Protein AF-A0A1F5BG27-F1 (afdb_monomer)

Secondar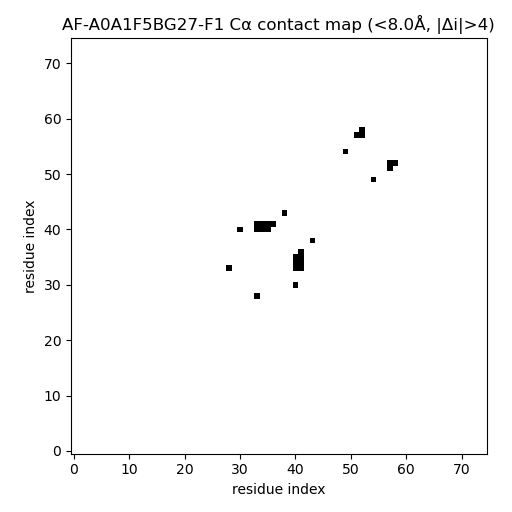y structure (DSSP, 8-state):
-HHHHHHHHHHHHHHHHHHHHHHHHSPPPPGGGGTTTSTTTSPPPP-TT--GGGSHHHHHHHHHHHHHHHHHHH-

Sequence (75 aa):
MAANFWRAWWAWLICFLATIVISLFTRKKPESELVGLVKGLTPRLTDEGIPWYKRPVFYAVLSLLVLIALNIAFW

Radius of gyration: 20.32 Å; Cα contacts (8 Å, |Δi|>4): 14; chains: 1; bounding box: 40×38×40 Å

pLDDT: mean 88.76, std 8.42, range [61.81, 98.0]

Solvent-accessible surface area (backbone atoms only — not comparable to full-atom values): 4705 Å² total; per-residue (Å²): 115,68,69,58,55,54,50,50,52,51,52,51,52,52,51,53,53,49,50,52,57,51,56,74,78,48,86,81,78,62,68,81,79,32,46,80,75,35,77,91,61,26,88,78,84,73,73,79,88,63,58,68,89,79,36,69,65,52,58,53,51,53,53,49,51,52,52,52,54,51,48,69,74,75,106

Foldseek 3Di:
DVVVVVVVVVVVVVVVVVCVVVVVVDDDDDLVVCAVPDPVSDDDDDPPPPDPVPDPVVVVVVVVVVVVVVVVVVD

Mean predicted aligned error: 7.51 Å

Structure (mmCIF, N/CA/C/O backbone):
data_AF-A0A1F5BG27-F1
#
_entry.id   AF-A0A1F5BG27-F1
#
loop_
_atom_site.group_PDB
_atom_site.id
_atom_site.type_symbol
_atom_site.label_atom_id
_atom_site.label_alt_id
_atom_site.label_comp_id
_atom_site.label_asym_id
_atom_site.label_entity_id
_atom_site.label_seq_id
_atom_site.pdbx_PDB_ins_code
_atom_site.Cartn_x
_atom_site.Cartn_y
_atom_site.Cartn_z
_atom_site.occupancy
_atom_site.B_iso_or_equiv
_atom_site.auth_seq_id
_atom_site.auth_comp_id
_atom_site.auth_asym_id
_atom_site.auth_atom_id
_atom_site.pdbx_PDB_model_num
ATOM 1 N N . MET A 1 1 ? 23.049 -12.773 4.275 1.00 61.81 1 MET A N 1
ATOM 2 C CA . MET A 1 1 ? 22.005 -11.769 3.954 1.00 61.81 1 MET A CA 1
ATOM 3 C C . MET A 1 1 ? 20.611 -12.383 3.779 1.00 61.81 1 MET A C 1
ATOM 5 O O . MET A 1 1 ? 19.680 -11.885 4.395 1.00 61.81 1 MET A O 1
ATOM 9 N N . ALA A 1 2 ? 20.456 -13.473 3.012 1.00 73.81 2 ALA A N 1
ATOM 10 C CA . ALA A 1 2 ? 19.152 -14.092 2.711 1.00 73.81 2 ALA A CA 1
ATOM 11 C C . ALA A 1 2 ? 18.322 -14.505 3.945 1.00 73.81 2 ALA A C 1
ATOM 13 O O . ALA A 1 2 ? 17.116 -14.278 3.980 1.00 73.81 2 ALA A O 1
ATOM 14 N N . ALA A 1 3 ? 18.966 -15.027 4.995 1.00 80.38 3 ALA A N 1
ATOM 15 C CA . ALA A 1 3 ? 18.272 -15.400 6.229 1.00 80.38 3 ALA A CA 1
ATOM 16 C C . ALA A 1 3 ? 17.568 -14.210 6.915 1.00 80.38 3 ALA A C 1
ATOM 18 O O . ALA A 1 3 ? 16.482 -14.375 7.463 1.00 80.38 3 ALA A O 1
ATOM 19 N N . ASN A 1 4 ? 18.139 -13.001 6.854 1.00 87.62 4 ASN A N 1
ATOM 20 C CA . ASN A 1 4 ? 17.518 -11.808 7.444 1.00 87.62 4 ASN A CA 1
ATOM 21 C C . ASN A 1 4 ? 16.281 -11.370 6.651 1.00 87.62 4 ASN A C 1
ATOM 23 O O . ASN A 1 4 ? 15.272 -11.009 7.249 1.00 87.62 4 ASN A O 1
ATOM 27 N N . PHE A 1 5 ? 16.338 -11.463 5.319 1.00 86.88 5 PHE A N 1
ATOM 28 C CA . PHE A 1 5 ? 15.197 -11.167 4.451 1.00 86.88 5 PHE A CA 1
ATOM 29 C C . PHE A 1 5 ? 14.045 -12.153 4.683 1.00 86.88 5 PHE A C 1
ATOM 31 O O . PHE A 1 5 ? 12.902 -11.742 4.864 1.00 86.88 5 PHE A O 1
ATOM 38 N N . TRP A 1 6 ? 14.359 -13.448 4.786 1.00 91.75 6 TRP A N 1
ATOM 39 C CA . TRP A 1 6 ? 13.369 -14.485 5.083 1.00 91.75 6 TRP A CA 1
ATOM 40 C C . TRP A 1 6 ? 12.692 -14.268 6.442 1.00 91.75 6 TRP A C 1
ATOM 42 O O . TRP A 1 6 ? 11.474 -14.374 6.564 1.00 91.75 6 TRP A O 1
ATOM 52 N N . ARG A 1 7 ? 13.464 -13.891 7.467 1.00 93.38 7 ARG A N 1
ATOM 53 C CA . AR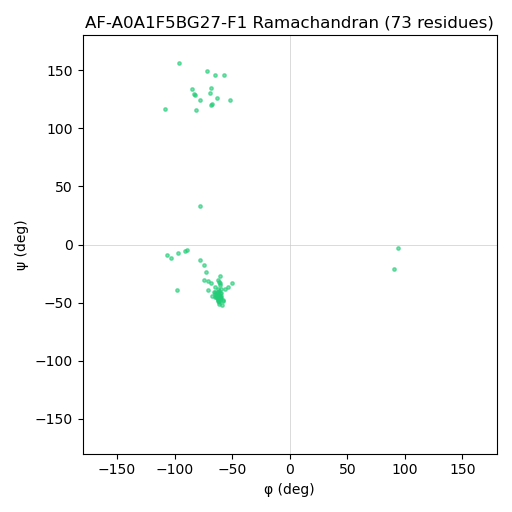G A 1 7 ? 12.924 -13.578 8.799 1.00 93.38 7 ARG A CA 1
ATOM 54 C C . ARG A 1 7 ? 12.039 -12.333 8.788 1.00 93.38 7 ARG A C 1
ATOM 56 O O . ARG A 1 7 ? 10.991 -12.355 9.425 1.00 93.38 7 ARG A O 1
ATOM 63 N N . ALA A 1 8 ? 12.419 -11.284 8.056 1.00 93.44 8 ALA A N 1
ATOM 64 C CA . ALA A 1 8 ? 11.595 -10.085 7.905 1.00 93.44 8 ALA A CA 1
ATOM 65 C C . ALA A 1 8 ? 10.256 -10.397 7.219 1.00 93.44 8 ALA A C 1
ATOM 67 O O . ALA A 1 8 ? 9.214 -9.924 7.665 1.00 93.44 8 ALA A O 1
ATOM 68 N N . TRP A 1 9 ? 10.278 -11.247 6.189 1.00 95.31 9 TRP A N 1
ATOM 69 C CA . TRP A 1 9 ? 9.073 -11.684 5.487 1.00 95.31 9 TRP A CA 1
ATOM 70 C C . TRP A 1 9 ? 8.105 -12.430 6.413 1.00 95.31 9 TRP A C 1
ATOM 72 O O . TRP A 1 9 ? 6.932 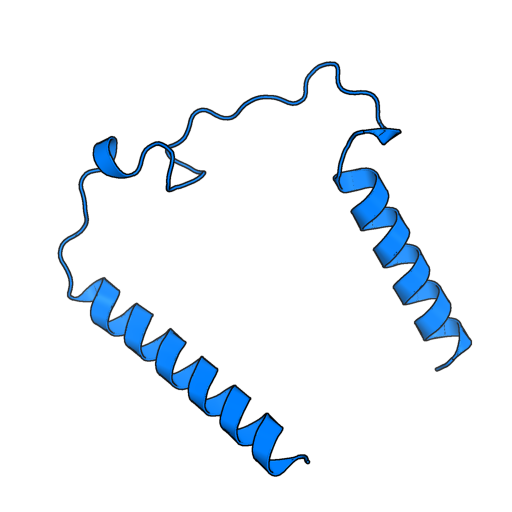-12.071 6.497 1.00 95.31 9 TRP A O 1
ATOM 82 N N . TRP A 1 10 ? 8.604 -13.402 7.185 1.00 95.38 10 TRP A N 1
ATOM 83 C CA . TRP A 1 10 ? 7.782 -14.123 8.161 1.00 95.38 10 TRP A CA 1
ATOM 84 C C . TRP A 1 10 ? 7.278 -13.229 9.293 1.00 95.38 10 TRP A C 1
ATOM 86 O O . TRP A 1 10 ? 6.117 -13.340 9.677 1.00 95.38 10 TRP A O 1
ATOM 96 N N . ALA A 1 11 ? 8.112 -12.325 9.809 1.00 95.12 11 ALA A N 1
ATOM 97 C CA . ALA A 1 11 ? 7.703 -11.384 10.848 1.00 95.12 11 ALA A CA 1
ATOM 98 C C . ALA A 1 11 ? 6.569 -10.469 10.364 1.00 95.12 11 ALA A C 1
ATOM 100 O O . ALA A 1 11 ? 5.577 -10.287 11.072 1.00 95.12 11 ALA A O 1
ATOM 101 N N . TRP A 1 12 ? 6.685 -9.941 9.142 1.00 96.56 12 TRP A N 1
ATOM 102 C CA . TRP A 1 12 ? 5.638 -9.138 8.519 1.00 96.56 12 TRP A CA 1
ATOM 103 C C . TRP A 1 12 ? 4.353 -9.948 8.318 1.00 96.56 12 TRP A C 1
ATOM 105 O O . TRP A 1 12 ? 3.282 -9.489 8.712 1.00 96.56 12 TRP A O 1
ATOM 115 N N . LEU A 1 13 ? 4.457 -11.171 7.788 1.00 97.50 13 LEU A N 1
ATOM 116 C CA . LEU A 1 13 ? 3.304 -12.032 7.525 1.00 97.50 13 LEU A CA 1
ATOM 117 C C . LEU A 1 13 ? 2.548 -12.386 8.812 1.00 97.50 13 LEU A C 1
ATOM 119 O O . LEU A 1 13 ? 1.327 -12.252 8.868 1.00 97.50 13 LEU A O 1
ATOM 123 N N . ILE A 1 14 ? 3.265 -12.801 9.858 1.00 97.44 14 ILE A N 1
ATOM 124 C CA . ILE A 1 14 ? 2.667 -13.164 11.149 1.00 97.44 14 ILE A CA 1
ATOM 125 C C . ILE A 1 14 ? 2.002 -11.942 11.790 1.00 97.44 14 ILE A C 1
ATOM 127 O O . ILE A 1 14 ? 0.864 -12.040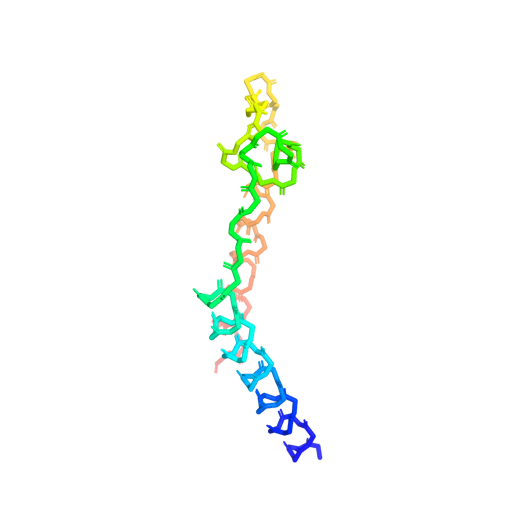 12.243 1.00 97.44 14 ILE A O 1
ATOM 131 N N . CYS A 1 15 ? 2.673 -10.786 11.792 1.00 97.25 15 CYS A N 1
ATOM 132 C CA . CYS A 1 15 ? 2.117 -9.543 12.327 1.00 97.25 15 CYS A CA 1
ATOM 133 C C . CYS A 1 15 ? 0.832 -9.131 11.589 1.00 97.25 15 CYS A C 1
ATOM 135 O O . CYS A 1 15 ? -0.183 -8.819 12.218 1.00 97.25 15 CYS A O 1
ATOM 137 N N . PHE A 1 16 ? 0.848 -9.187 10.256 1.00 97.25 16 PHE A N 1
ATOM 138 C CA . PHE A 1 16 ? -0.300 -8.854 9.419 1.00 97.25 16 PHE A CA 1
ATOM 139 C C . PHE A 1 16 ? -1.488 -9.792 9.672 1.00 97.25 16 PHE A C 1
ATOM 141 O O . PHE A 1 16 ? -2.599 -9.326 9.929 1.00 97.25 16 PHE A O 1
ATOM 148 N N . LEU A 1 17 ? -1.255 -11.108 9.681 1.00 98.00 17 LEU A N 1
ATOM 149 C CA . LEU A 1 17 ? -2.297 -12.103 9.949 1.00 98.00 17 LEU A CA 1
ATOM 150 C C . LEU A 1 17 ? -2.870 -11.967 11.361 1.00 98.00 17 LEU A C 1
ATOM 152 O O . LEU A 1 17 ? -4.089 -11.964 11.526 1.00 98.00 17 LEU A O 1
ATOM 156 N N . ALA A 1 18 ? -2.016 -11.801 12.373 1.00 97.44 18 ALA A N 1
ATOM 157 C CA . ALA A 1 18 ? -2.461 -11.591 13.747 1.00 97.44 18 ALA A CA 1
ATOM 158 C C . ALA A 1 18 ? -3.329 -10.330 13.866 1.00 97.44 18 ALA A C 1
ATOM 160 O O . ALA A 1 18 ? -4.382 -10.369 14.498 1.00 97.44 18 ALA A O 1
ATOM 161 N N . THR A 1 19 ? -2.939 -9.241 13.198 1.00 95.75 19 THR A N 1
ATOM 162 C CA . THR A 1 19 ? -3.717 -7.995 13.168 1.00 95.75 19 THR A CA 1
ATOM 163 C C . THR A 1 19 ? -5.110 -8.217 12.578 1.00 95.75 19 THR A C 1
ATOM 165 O O . THR A 1 19 ? -6.089 -7.753 13.159 1.00 95.75 19 THR A O 1
ATOM 168 N N . ILE A 1 20 ? -5.231 -8.966 11.475 1.00 95.62 20 ILE A N 1
ATOM 169 C CA . ILE A 1 20 ? -6.536 -9.304 10.880 1.00 95.62 20 ILE A CA 1
ATOM 170 C C . ILE A 1 20 ? -7.384 -10.111 11.862 1.00 95.62 20 ILE A C 1
ATOM 172 O O . ILE A 1 20 ? -8.530 -9.747 12.119 1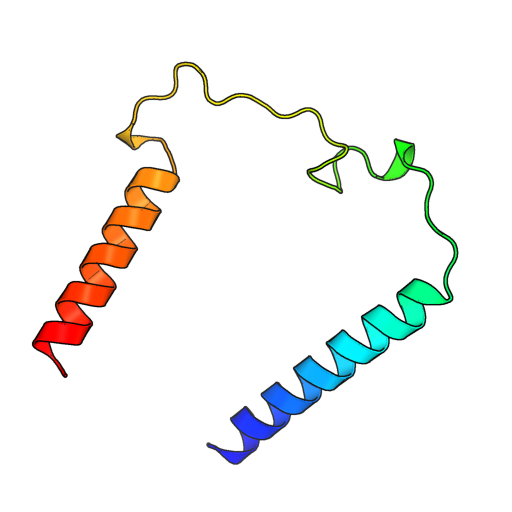.00 95.62 20 ILE A O 1
ATOM 176 N N . VAL A 1 21 ? -6.826 -11.183 12.431 1.00 97.19 21 VAL A N 1
ATOM 177 C CA . VAL A 1 21 ? -7.552 -12.068 13.352 1.00 97.19 21 VAL A CA 1
ATOM 178 C C . VAL A 1 21 ? -8.064 -11.278 14.554 1.00 97.19 21 VAL A C 1
ATOM 180 O O . VAL A 1 21 ? -9.259 -11.292 14.830 1.00 97.19 21 VAL A O 1
ATOM 183 N N . ILE A 1 22 ? -7.196 -10.519 15.225 1.00 96.00 22 ILE A N 1
ATOM 184 C CA . ILE A 1 22 ? -7.573 -9.695 16.382 1.00 96.00 22 ILE A CA 1
ATOM 185 C C . ILE A 1 22 ? -8.611 -8.641 15.972 1.00 96.00 22 ILE A C 1
ATOM 187 O O . ILE A 1 22 ? -9.580 -8.429 16.704 1.00 96.00 22 ILE A O 1
ATOM 191 N N . SER A 1 23 ? -8.468 -8.021 14.795 1.00 92.38 23 SER A N 1
ATOM 192 C CA . SER A 1 23 ? -9.421 -7.025 14.292 1.00 92.38 23 SER A CA 1
ATOM 193 C C . SER A 1 23 ? -10.834 -7.587 14.107 1.00 92.38 23 SER A C 1
ATOM 195 O O . SER A 1 23 ? -11.796 -6.846 14.296 1.00 92.38 23 SER A O 1
ATOM 197 N N . LEU A 1 24 ? -10.984 -8.866 13.745 1.00 93.12 24 LEU A N 1
ATOM 198 C CA . LEU A 1 24 ? -12.296 -9.511 13.609 1.00 93.12 24 LEU A CA 1
ATOM 199 C C . LEU A 1 24 ? -12.974 -9.752 14.963 1.00 93.12 24 LEU A C 1
ATOM 201 O O . LEU A 1 24 ? -14.199 -9.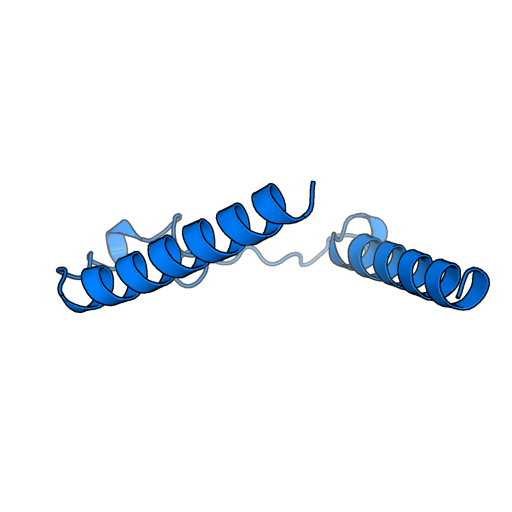704 15.049 1.00 93.12 24 LEU A O 1
ATOM 205 N N . PHE A 1 25 ? -12.186 -9.980 16.016 1.00 95.00 25 PHE A N 1
ATOM 206 C CA . PHE A 1 25 ? -12.688 -10.204 17.375 1.00 95.00 25 PHE A CA 1
ATOM 207 C C . PHE A 1 25 ? -12.818 -8.919 18.211 1.00 95.00 25 PHE A C 1
ATOM 209 O O . PHE A 1 25 ? -13.327 -8.968 19.330 1.00 95.00 25 PHE A O 1
ATOM 216 N N . THR A 1 26 ? -12.384 -7.760 17.705 1.00 91.50 26 THR A N 1
ATOM 217 C CA . THR A 1 26 ? -12.461 -6.477 18.424 1.00 91.50 26 THR A CA 1
ATOM 218 C C . THR A 1 26 ? -13.693 -5.653 18.041 1.00 91.50 26 THR A C 1
ATOM 220 O O . THR A 1 26 ? -14.287 -5.800 16.974 1.00 91.50 26 THR A O 1
ATOM 223 N N . ARG A 1 27 ? -14.114 -4.762 18.949 1.00 88.94 27 ARG A N 1
ATOM 224 C CA . ARG A 1 27 ? -15.247 -3.849 18.728 1.00 88.94 27 ARG A CA 1
ATOM 225 C C . ARG A 1 27 ? -14.900 -2.800 17.670 1.00 88.94 27 ARG A C 1
ATOM 227 O O . ARG A 1 27 ? -13.878 -2.125 17.772 1.00 88.94 27 ARG A O 1
ATOM 234 N N . LYS A 1 28 ? -15.787 -2.636 16.686 1.00 86.50 28 LYS A N 1
ATOM 235 C CA . LYS A 1 28 ? -15.672 -1.607 15.644 1.00 86.50 28 LYS A CA 1
ATOM 236 C C . LYS A 1 28 ? -15.878 -0.217 16.255 1.00 86.50 28 LYS A C 1
ATOM 238 O O . LYS A 1 28 ? -16.809 -0.028 17.037 1.00 86.50 28 LYS A O 1
ATOM 243 N N . LYS A 1 29 ? -15.017 0.739 15.897 1.00 85.50 29 LYS A N 1
ATOM 244 C CA . LYS A 1 29 ? -15.176 2.151 16.275 1.00 85.50 29 LYS A CA 1
ATOM 245 C C . LYS A 1 29 ? -16.325 2.800 15.489 1.00 85.50 29 LYS A C 1
ATOM 247 O O . LYS A 1 29 ? -16.566 2.378 14.355 1.00 85.50 29 LYS A O 1
ATOM 252 N N . PRO A 1 30 ? -17.027 3.794 16.060 1.00 88.12 30 PRO A N 1
ATOM 253 C CA . PRO A 1 30 ? -18.068 4.525 15.345 1.00 88.12 30 PRO A CA 1
ATOM 254 C C . PRO A 1 30 ? -17.477 5.312 14.169 1.00 88.12 30 PRO A C 1
ATOM 256 O O . PRO A 1 30 ? -16.361 5.823 14.243 1.00 88.12 30 PRO A O 1
ATOM 259 N N . GLU A 1 31 ? -18.238 5.430 13.081 1.00 84.38 31 GLU A N 1
ATOM 260 C CA . GLU A 1 31 ? -17.771 6.051 11.832 1.00 84.38 31 GLU A CA 1
ATOM 261 C C . GLU A 1 31 ? -17.407 7.533 11.994 1.00 84.38 31 GLU A C 1
ATOM 263 O O . GLU A 1 31 ? -16.481 8.014 11.342 1.00 84.38 31 GLU A O 1
ATOM 268 N N . SER A 1 32 ? -18.067 8.244 12.913 1.00 83.38 32 SER A N 1
ATOM 269 C CA . SER A 1 32 ? -17.784 9.651 13.219 1.00 83.38 32 SER A CA 1
ATOM 270 C C . SER A 1 32 ? -16.364 9.883 13.742 1.00 83.38 32 SER A C 1
ATOM 272 O O . SER A 1 32 ? -15.772 10.917 13.448 1.00 83.38 32 SER A O 1
ATOM 274 N N . GLU A 1 33 ? -15.789 8.923 14.472 1.00 86.31 33 GLU A N 1
ATOM 275 C CA . GLU A 1 33 ? -14.404 8.993 14.964 1.00 86.31 33 GLU A CA 1
ATOM 276 C C . GLU A 1 33 ? -13.369 8.667 13.878 1.00 86.31 33 GLU A C 1
ATOM 278 O O . GLU A 1 33 ? -12.173 8.886 14.065 1.00 86.31 33 GLU A O 1
ATOM 283 N N . LEU A 1 34 ? -13.810 8.111 12.748 1.00 86.94 34 LEU A N 1
ATOM 284 C CA . LEU A 1 34 ? -12.945 7.676 11.653 1.00 86.94 34 LEU A CA 1
ATOM 285 C C . LEU A 1 34 ? -12.845 8.719 10.531 1.00 86.94 34 LEU A C 1
ATOM 287 O O . LEU A 1 34 ? -12.022 8.562 9.623 1.00 86.94 34 LEU A O 1
ATOM 291 N N . VAL A 1 35 ? -13.637 9.794 10.594 1.00 86.88 35 VAL A N 1
ATOM 292 C CA . VAL A 1 35 ? -13.541 10.937 9.678 1.00 86.88 35 VAL A CA 1
ATOM 293 C C . VAL A 1 35 ? -12.170 11.600 9.848 1.00 86.88 35 VAL A C 1
ATOM 295 O O . VAL A 1 35 ? -11.756 11.935 10.952 1.00 86.88 35 VAL A O 1
ATOM 298 N N . GLY A 1 36 ? -11.430 11.761 8.753 1.00 83.06 36 GLY A N 1
ATOM 299 C CA . GLY A 1 36 ? -10.052 12.266 8.757 1.00 83.06 36 GLY A CA 1
ATOM 300 C C . GLY A 1 36 ? -8.982 11.175 8.881 1.00 83.06 36 GLY A C 1
ATOM 301 O O . GLY A 1 36 ? -7.858 11.388 8.435 1.00 83.06 36 GLY A O 1
ATOM 302 N N . LEU A 1 37 ? -9.330 9.988 9.394 1.00 86.31 37 LEU A N 1
ATOM 303 C CA . LEU A 1 37 ? -8.422 8.836 9.502 1.00 86.31 37 LEU A CA 1
ATOM 304 C C . LEU A 1 37 ? -8.609 7.842 8.354 1.00 86.31 37 LEU A C 1
ATOM 306 O O . LEU A 1 37 ? -7.645 7.280 7.836 1.00 86.31 37 LEU A O 1
ATOM 310 N N . VAL A 1 38 ? -9.857 7.621 7.9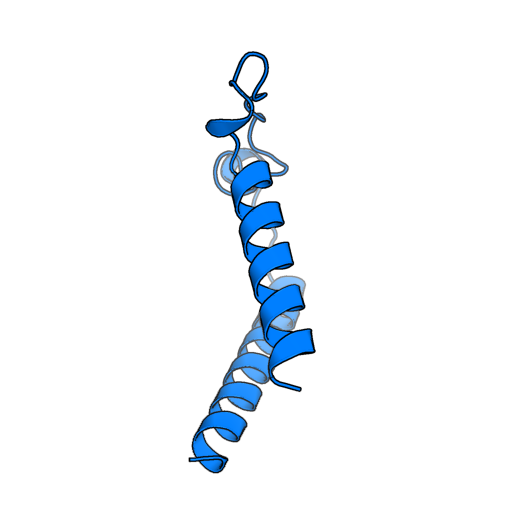44 1.00 86.81 38 VAL A N 1
ATOM 311 C CA . VAL A 1 38 ? -10.218 6.669 6.895 1.00 86.81 38 VAL A CA 1
ATOM 312 C C . VAL A 1 38 ? -10.635 7.438 5.656 1.00 86.81 38 VAL A C 1
ATOM 314 O O . VAL A 1 38 ? -11.660 8.110 5.644 1.00 86.81 38 VAL A O 1
ATOM 317 N N . LYS A 1 39 ? -9.878 7.274 4.566 1.00 83.62 39 LYS A N 1
ATOM 318 C CA . LYS A 1 39 ? -10.132 7.955 3.285 1.00 83.62 39 LYS A CA 1
ATOM 319 C C . LYS A 1 39 ? -11.583 7.834 2.793 1.00 83.62 39 LYS A C 1
ATOM 321 O O . LYS A 1 39 ? -12.066 8.758 2.156 1.00 83.62 39 LYS A O 1
ATOM 326 N N . GLY A 1 40 ? -12.257 6.713 3.062 1.00 81.81 40 GLY A N 1
ATOM 327 C CA . GLY A 1 40 ? -13.654 6.494 2.665 1.00 81.81 40 GLY A CA 1
ATOM 328 C C . GLY A 1 40 ? -14.687 7.298 3.464 1.00 81.81 40 GLY A C 1
ATOM 329 O O . GLY A 1 40 ? -15.770 7.541 2.950 1.00 81.81 40 GLY A O 1
ATOM 330 N N . LEU A 1 41 ? -14.354 7.720 4.687 1.00 83.44 41 LEU A N 1
ATOM 331 C CA . LEU A 1 41 ? -15.227 8.505 5.570 1.00 83.44 41 LEU A CA 1
ATOM 332 C C . LEU A 1 41 ? -14.838 9.991 5.599 1.00 83.44 41 LEU A C 1
ATOM 334 O O . LEU A 1 41 ? -15.587 10.826 6.098 1.00 83.44 41 LEU A O 1
ATOM 338 N N . THR A 1 42 ? -13.672 10.336 5.054 1.00 86.75 42 THR A N 1
ATOM 339 C CA . THR A 1 42 ? -13.213 11.720 4.925 1.00 86.75 42 THR A CA 1
ATOM 340 C C . THR A 1 42 ? -13.770 12.359 3.649 1.00 86.75 42 THR A C 1
ATOM 342 O O . THR A 1 42 ? -13.655 11.757 2.577 1.00 86.75 42 THR A O 1
ATOM 345 N N . PRO A 1 43 ? -14.300 13.597 3.714 1.00 81.81 43 PRO A N 1
ATOM 346 C CA . PRO A 1 43 ? -14.675 14.356 2.526 1.00 81.81 43 PRO A CA 1
ATOM 347 C C . PRO A 1 43 ? -13.518 14.423 1.529 1.00 81.81 43 PRO A C 1
ATOM 349 O O . PRO A 1 43 ? -12.402 14.831 1.864 1.00 81.81 43 PRO A O 1
ATOM 352 N N . ARG A 1 44 ? -13.771 13.990 0.293 1.00 77.88 44 ARG A N 1
ATOM 353 C CA . ARG A 1 44 ? -12.750 13.968 -0.750 1.00 77.88 44 ARG A CA 1
ATOM 354 C C . ARG A 1 44 ? -12.617 15.360 -1.354 1.00 77.88 44 ARG A C 1
ATOM 356 O O . ARG A 1 44 ? -13.544 15.843 -1.993 1.00 77.88 44 ARG A O 1
ATOM 363 N N . LEU A 1 45 ? -11.448 15.966 -1.188 1.00 74.31 45 LEU A N 1
ATOM 364 C CA . LEU A 1 45 ? -11.061 17.144 -1.957 1.00 74.31 45 LEU A CA 1
ATOM 365 C C . LEU A 1 45 ? -10.853 16.706 -3.414 1.00 74.31 45 LEU A C 1
ATOM 367 O O . LEU A 1 45 ? -10.074 15.789 -3.687 1.00 74.31 45 LEU A O 1
ATOM 371 N N . THR A 1 46 ? -11.616 17.291 -4.332 1.00 71.38 46 THR A N 1
ATOM 372 C CA . THR A 1 46 ? -11.473 17.076 -5.772 1.00 71.38 46 THR A CA 1
ATOM 373 C C . THR A 1 46 ? -10.367 17.973 -6.318 1.00 71.38 46 THR A C 1
ATOM 375 O O . THR A 1 46 ? -10.363 19.180 -6.102 1.00 71.38 46 THR A O 1
ATOM 378 N N . ASP A 1 47 ? -9.440 17.384 -7.073 1.00 68.88 47 ASP A N 1
ATOM 379 C CA . ASP A 1 47 ? -8.331 18.087 -7.738 1.00 68.88 47 ASP A CA 1
ATOM 380 C C . ASP A 1 47 ? -8.787 18.824 -9.023 1.00 68.88 47 ASP A C 1
ATOM 382 O O . ASP A 1 47 ? -8.064 18.893 -10.027 1.00 68.88 47 ASP A O 1
ATOM 386 N N . GLU A 1 48 ? -10.020 19.335 -9.035 1.00 70.19 48 GLU A N 1
ATOM 387 C CA . GLU A 1 48 ? -10.572 20.090 -10.158 1.00 70.19 48 GLU A CA 1
ATOM 388 C C . GLU A 1 48 ? -9.821 21.423 -10.289 1.00 70.19 48 GLU A C 1
ATOM 390 O O . GLU A 1 48 ? -9.728 22.209 -9.352 1.00 70.19 48 GLU A O 1
ATOM 395 N N . GLY A 1 49 ? -9.210 21.651 -11.455 1.00 75.94 49 GLY 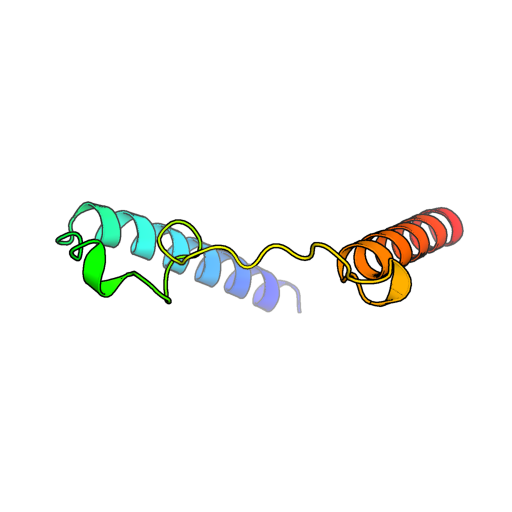A N 1
ATOM 396 C CA . GLY A 1 49 ? -8.407 22.848 -11.731 1.00 75.94 49 GLY A CA 1
ATOM 397 C C . GLY A 1 49 ? -6.898 22.714 -11.488 1.00 75.94 49 GLY A C 1
ATOM 398 O O . GLY A 1 49 ? -6.158 23.641 -11.813 1.00 75.94 49 GLY A O 1
ATOM 399 N N . ILE A 1 50 ? -6.393 21.573 -10.995 1.00 79.75 50 ILE A N 1
ATOM 400 C CA . ILE A 1 50 ? -4.941 21.385 -10.818 1.00 79.75 50 ILE A CA 1
ATOM 401 C C . ILE A 1 50 ? -4.274 21.060 -12.172 1.00 79.75 50 ILE A C 1
ATOM 403 O O . ILE A 1 50 ? -4.669 20.072 -12.813 1.00 79.75 50 ILE A O 1
ATOM 407 N N . PRO A 1 51 ? -3.247 21.827 -12.606 1.00 83.19 51 PRO A N 1
ATOM 408 C CA . PRO A 1 51 ? -2.490 21.551 -13.827 1.00 83.19 51 PRO A CA 1
ATOM 409 C C . PRO A 1 51 ? -1.859 20.157 -13.824 1.00 83.19 51 PRO A C 1
ATOM 411 O O . PRO A 1 51 ? -1.414 19.675 -12.783 1.00 83.19 51 PRO A O 1
ATOM 414 N N . TRP A 1 52 ? -1.770 19.521 -14.993 1.00 77.38 52 TRP A N 1
ATOM 415 C CA . TRP A 1 52 ? -1.325 18.128 -15.147 1.00 77.38 52 TRP A CA 1
ATOM 416 C C . TRP A 1 52 ? 0.042 17.832 -14.505 1.00 77.38 52 TRP A C 1
ATOM 418 O O . TRP A 1 52 ? 0.205 16.781 -13.894 1.00 77.38 52 TRP A O 1
ATOM 428 N N . TYR A 1 53 ? 0.987 18.775 -14.559 1.00 80.31 53 TYR A N 1
ATOM 429 C CA . TYR A 1 53 ? 2.335 18.619 -13.997 1.00 80.31 53 TYR A CA 1
ATOM 430 C C . TYR A 1 53 ? 2.380 18.707 -12.467 1.00 80.31 53 TYR A C 1
ATOM 432 O O . TYR A 1 53 ? 3.352 18.276 -11.866 1.00 80.31 53 TYR A O 1
ATOM 440 N N . LYS A 1 54 ? 1.347 19.249 -11.807 1.00 83.19 54 LYS A N 1
ATOM 441 C CA . LYS A 1 54 ? 1.236 19.232 -10.337 1.00 83.19 54 LYS A CA 1
ATOM 442 C C . LYS A 1 54 ? 0.512 17.987 -9.826 1.00 83.19 54 LYS A C 1
ATOM 444 O O . LYS A 1 54 ? 0.409 17.797 -8.617 1.00 83.19 54 LYS A O 1
ATOM 449 N N . ARG A 1 55 ? -0.005 17.140 -10.724 1.00 84.81 55 ARG A N 1
ATOM 450 C CA . ARG A 1 55 ? -0.729 15.927 -10.340 1.00 84.81 55 ARG A CA 1
ATOM 451 C C . ARG A 1 55 ? 0.266 14.807 -10.027 1.00 84.81 55 ARG A C 1
ATOM 453 O O . ARG A 1 55 ? 1.085 14.475 -10.884 1.00 84.81 55 ARG A O 1
ATOM 460 N N . PRO A 1 56 ? 0.155 14.143 -8.863 1.00 87.88 56 PRO A N 1
ATOM 461 C CA . PRO A 1 56 ? 1.062 13.055 -8.488 1.00 87.88 56 PRO A CA 1
ATOM 462 C C . PRO A 1 56 ? 1.010 11.872 -9.468 1.00 87.88 56 PRO A C 1
ATOM 464 O O . PRO A 1 56 ? 2.003 11.174 -9.654 1.00 87.88 56 PRO A O 1
ATOM 467 N N . VAL A 1 57 ? -0.125 11.682 -10.151 1.00 89.75 57 VAL A N 1
ATOM 468 C CA . VAL A 1 57 ? -0.317 10.620 -11.151 1.00 89.75 57 VAL A CA 1
ATOM 469 C C . VAL A 1 57 ? 0.674 10.736 -12.313 1.00 89.75 57 VAL A C 1
ATOM 471 O O . VAL A 1 57 ? 1.182 9.717 -12.769 1.00 89.75 57 VAL A O 1
ATOM 474 N N . PHE A 1 58 ? 0.993 11.953 -12.768 1.00 90.56 58 PHE A N 1
ATOM 475 C CA . PHE A 1 58 ? 1.918 12.150 -13.886 1.00 90.56 58 PHE A CA 1
ATOM 476 C C . PHE A 1 58 ? 3.312 11.596 -13.564 1.00 90.56 58 PHE A C 1
ATOM 478 O O . PHE A 1 58 ? 3.854 10.788 -14.316 1.00 90.56 58 PHE A O 1
ATOM 485 N N . TYR A 1 59 ? 3.858 11.961 -12.402 1.00 93.81 59 TYR A N 1
ATOM 486 C CA . TYR A 1 59 ? 5.165 11.473 -11.963 1.00 93.81 59 TYR A CA 1
ATOM 487 C C . TYR A 1 59 ? 5.161 9.980 -11.629 1.00 93.81 59 TYR A C 1
ATOM 489 O O . TYR A 1 59 ? 6.154 9.306 -11.886 1.00 93.81 59 TYR A O 1
ATOM 497 N N . ALA A 1 60 ? 4.057 9.438 -11.104 1.00 93.75 60 ALA A N 1
ATOM 498 C CA . ALA A 1 60 ? 3.930 7.999 -10.876 1.00 93.75 60 ALA A CA 1
ATOM 499 C C . ALA A 1 60 ? 4.051 7.203 -12.189 1.00 93.75 60 ALA A C 1
ATOM 501 O O . ALA A 1 60 ? 4.795 6.225 -12.249 1.00 93.75 60 ALA A O 1
ATOM 502 N N . VAL A 1 61 ? 3.373 7.653 -13.251 1.00 95.75 61 VAL A N 1
ATOM 503 C CA . VAL A 1 61 ? 3.450 7.028 -14.582 1.00 95.75 61 VAL A CA 1
ATOM 504 C C . VAL A 1 61 ? 4.838 7.206 -15.194 1.00 95.75 61 VAL A C 1
ATOM 506 O O . VAL A 1 61 ? 5.402 6.237 -15.696 1.00 95.75 61 VAL A O 1
ATOM 509 N N . LEU A 1 62 ? 5.420 8.406 -15.114 1.00 95.75 62 LEU A N 1
ATOM 510 C CA . LEU A 1 62 ? 6.767 8.668 -15.624 1.00 95.75 62 LEU A CA 1
ATOM 511 C C . LEU A 1 62 ? 7.808 7.746 -14.973 1.00 95.75 62 LEU A C 1
ATOM 513 O O . LEU A 1 62 ? 8.583 7.102 -15.676 1.00 95.75 62 LEU A O 1
ATOM 517 N N . SER A 1 63 ? 7.790 7.629 -13.644 1.00 96.56 63 SER A N 1
ATOM 518 C CA . SER A 1 63 ? 8.702 6.749 -12.905 1.00 96.56 63 SER A CA 1
ATOM 519 C C . SER A 1 63 ? 8.508 5.275 -13.264 1.00 96.56 63 SER A C 1
ATOM 521 O O . SER A 1 63 ? 9.491 4.547 -13.391 1.00 96.56 63 SER A O 1
ATOM 523 N N . LEU A 1 64 ? 7.264 4.828 -13.474 1.00 97.12 64 LEU A N 1
ATOM 524 C CA . LEU A 1 64 ? 6.976 3.460 -13.912 1.00 97.12 64 LEU A CA 1
ATOM 525 C C . LEU A 1 64 ? 7.533 3.180 -15.315 1.00 97.12 64 LEU A C 1
ATOM 527 O O . LEU A 1 64 ? 8.131 2.129 -15.534 1.00 97.12 64 LEU A O 1
ATOM 531 N N . LEU A 1 65 ? 7.380 4.120 -16.251 1.00 97.94 65 LEU A N 1
ATOM 532 C CA . LEU A 1 65 ? 7.931 3.994 -17.603 1.00 97.94 65 LEU A CA 1
ATOM 533 C C . LEU A 1 65 ? 9.459 3.915 -17.583 1.00 97.94 65 LEU A C 1
ATOM 535 O O . LEU A 1 65 ? 10.029 3.063 -18.261 1.00 97.94 65 LEU A O 1
ATOM 539 N N . VAL A 1 66 ? 10.118 4.751 -16.774 1.00 97.56 66 VAL A N 1
ATOM 540 C CA . VAL A 1 66 ? 11.576 4.702 -16.589 1.00 97.56 66 VAL A CA 1
ATOM 541 C C . VAL A 1 66 ? 12.003 3.349 -16.017 1.00 97.56 66 VAL A C 1
ATOM 543 O O . VAL A 1 66 ? 12.931 2.741 -16.542 1.00 97.56 66 VAL A O 1
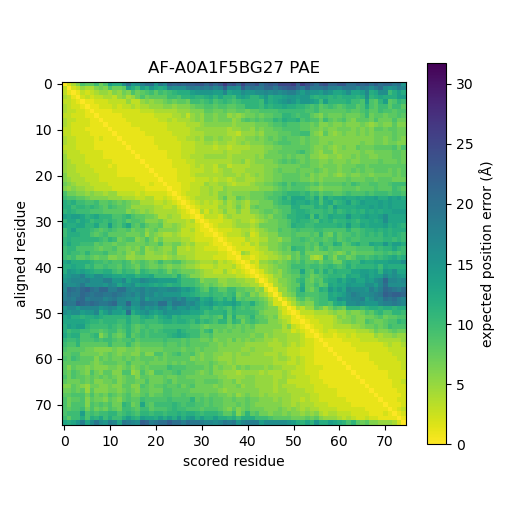ATOM 546 N N . LEU A 1 67 ? 11.309 2.843 -14.991 1.00 97.38 67 LEU A N 1
ATOM 547 C CA . LEU A 1 67 ? 11.597 1.532 -14.402 1.00 97.38 67 LEU A CA 1
ATOM 548 C C . LEU A 1 67 ? 11.506 0.409 -15.444 1.00 97.38 67 LEU A C 1
ATOM 550 O O . LEU A 1 67 ? 12.417 -0.409 -15.529 1.00 97.38 67 LEU A O 1
ATOM 554 N N . ILE A 1 68 ? 10.436 0.379 -16.243 1.00 97.81 68 ILE A N 1
ATOM 555 C CA . ILE A 1 68 ? 10.232 -0.639 -17.283 1.00 97.81 68 ILE A CA 1
ATOM 556 C C . ILE A 1 68 ? 11.306 -0.530 -18.369 1.00 97.81 68 ILE A C 1
ATOM 558 O O . ILE A 1 68 ? 11.881 -1.543 -18.753 1.00 97.81 68 ILE A O 1
ATOM 562 N N . ALA A 1 69 ? 11.609 0.682 -18.840 1.00 97.69 69 ALA A N 1
ATOM 563 C CA . ALA A 1 69 ? 12.621 0.899 -19.870 1.00 97.69 69 ALA A CA 1
ATOM 564 C C . ALA A 1 69 ? 14.009 0.429 -19.415 1.00 97.69 69 ALA A C 1
ATOM 566 O O . ALA A 1 69 ? 14.695 -0.272 -20.154 1.00 97.69 69 ALA A O 1
ATOM 567 N N . LEU A 1 70 ? 14.400 0.766 -18.181 1.00 97.19 70 LEU A N 1
ATOM 568 C CA . LEU A 1 70 ? 15.648 0.282 -17.594 1.00 97.19 70 LEU A CA 1
ATOM 569 C C . LEU A 1 70 ? 15.629 -1.239 -17.436 1.00 97.19 70 LEU A C 1
ATOM 571 O O . LEU A 1 70 ? 16.619 -1.890 -17.744 1.00 97.19 70 LEU A O 1
ATOM 575 N N . ASN A 1 71 ? 14.510 -1.818 -16.999 1.00 96.75 71 ASN A N 1
ATOM 576 C CA . ASN A 1 71 ? 14.402 -3.264 -16.856 1.00 96.75 71 ASN A CA 1
ATOM 577 C C . ASN A 1 71 ? 14.584 -3.975 -18.204 1.00 96.75 71 ASN A C 1
ATOM 579 O O . ASN A 1 71 ? 15.365 -4.905 -18.265 1.00 96.75 71 ASN A O 1
ATOM 583 N N . ILE A 1 72 ? 13.972 -3.487 -19.288 1.00 96.81 72 ILE A N 1
ATOM 584 C CA . ILE A 1 72 ? 14.157 -4.042 -20.641 1.00 96.81 72 ILE A CA 1
ATOM 585 C C . ILE A 1 72 ? 15.596 -3.857 -21.144 1.00 96.81 72 ILE A C 1
ATOM 587 O O . ILE A 1 72 ? 16.108 -4.717 -21.847 1.00 96.81 72 ILE A O 1
ATOM 591 N N . ALA A 1 73 ? 16.246 -2.736 -20.822 1.00 97.00 73 ALA A N 1
ATOM 592 C CA . ALA A 1 73 ? 17.598 -2.447 -21.301 1.00 97.00 73 ALA A CA 1
ATOM 593 C C . ALA A 1 73 ? 18.698 -3.260 -20.593 1.00 97.00 73 ALA A C 1
ATOM 595 O O . ALA A 1 73 ? 19.740 -3.509 -21.195 1.00 97.00 73 ALA A O 1
ATOM 596 N N . PHE A 1 74 ? 18.501 -3.614 -19.318 1.00 93.00 74 PHE A N 1
ATOM 597 C CA . PHE A 1 74 ? 19.497 -4.302 -18.482 1.00 93.00 74 PHE A CA 1
ATOM 598 C C . PHE A 1 74 ? 19.194 -5.783 -18.217 1.00 93.00 74 PHE A C 1
ATOM 600 O O . PHE A 1 74 ? 20.034 -6.462 -17.623 1.00 93.00 74 PHE A O 1
ATOM 607 N N . TRP A 1 75 ? 18.007 -6.256 -18.593 1.00 76.12 75 TRP A N 1
ATOM 608 C CA . TRP A 1 75 ? 17.637 -7.669 -18.569 1.00 76.12 75 TRP A CA 1
ATOM 609 C C . TRP A 1 75 ? 18.205 -8.400 -19.785 1.00 76.12 75 TRP A C 1
ATOM 611 O O . TRP A 1 75 ? 18.801 -9.481 -19.582 1.00 76.12 75 TRP A O 1
#